Protein AF-A0A527UVZ0-F1 (afdb_monomer)

Radius of gyration: 15.55 Å; Cα contacts (8 Å, |Δi|>4): 105; chains: 1; bounding box: 36×34×33 Å

Mean predicted aligned error: 5.07 Å

Solvent-accessible surface area (backbone atoms only — not comparable to full-atom values): 5237 Å² total; per-residue (Å²): 130,90,74,94,64,99,65,81,86,82,59,96,93,58,85,87,75,86,86,78,51,62,47,51,31,37,39,38,38,40,97,91,44,69,43,31,26,38,82,86,66,50,80,40,35,81,82,39,46,69,60,42,55,56,61,67,70,53,97,64,79,60,50,78,47,80,48,68,52,62,46,62,46,99,86,68,44,62,53,123

Structure (mmCIF, N/CA/C/O backbone):
data_AF-A0A527UVZ0-F1
#
_entry.id   AF-A0A527UVZ0-F1
#
loop_
_atom_site.group_PDB
_atom_site.id
_atom_site.type_symbol
_atom_site.label_atom_id
_atom_site.label_alt_id
_atom_site.label_comp_id
_atom_site.label_asym_id
_atom_site.label_entity_id
_atom_site.label_seq_id
_atom_site.pdbx_PDB_ins_code
_atom_site.Cartn_x
_atom_site.Cartn_y
_atom_site.Cartn_z
_atom_site.occupancy
_atom_site.B_iso_or_equiv
_atom_site.auth_seq_id
_atom_site.auth_comp_id
_atom_site.auth_asym_id
_atom_site.auth_atom_id
_atom_site.pdbx_PDB_model_num
ATOM 1 N N . MET A 1 1 ? 20.724 -15.192 -2.315 1.00 43.62 1 MET A N 1
ATOM 2 C CA . MET A 1 1 ? 20.628 -13.955 -3.123 1.00 43.62 1 MET A CA 1
ATOM 3 C C . MET A 1 1 ? 20.286 -14.342 -4.551 1.00 43.62 1 MET A C 1
ATOM 5 O O . MET A 1 1 ? 20.710 -15.421 -4.947 1.00 43.62 1 MET A O 1
ATOM 9 N N . PRO A 1 2 ? 19.528 -13.523 -5.299 1.00 65.81 2 PRO A N 1
ATOM 10 C CA . PRO A 1 2 ? 19.336 -13.756 -6.727 1.00 65.81 2 PRO A CA 1
ATOM 11 C C . PRO A 1 2 ? 20.685 -13.656 -7.454 1.00 65.81 2 PRO A C 1
ATOM 13 O O . PRO A 1 2 ? 21.479 -12.761 -7.165 1.00 65.81 2 PRO A O 1
ATOM 16 N N . THR A 1 3 ? 20.944 -14.584 -8.373 1.00 79.25 3 THR A N 1
ATOM 17 C CA . THR A 1 3 ? 22.149 -14.593 -9.213 1.00 79.25 3 THR A CA 1
ATOM 18 C C . THR A 1 3 ? 21.801 -13.991 -10.566 1.00 79.25 3 THR A C 1
ATOM 20 O O . THR A 1 3 ? 20.793 -14.368 -11.164 1.00 79.25 3 THR A O 1
ATOM 23 N N . LEU A 1 4 ? 22.617 -13.052 -11.051 1.00 85.62 4 LEU A N 1
ATOM 24 C CA . LEU A 1 4 ? 22.411 -12.449 -12.365 1.00 85.62 4 LEU A CA 1
ATOM 25 C C . LEU A 1 4 ? 22.578 -13.514 -13.457 1.00 85.62 4 LEU A C 1
ATOM 27 O O . LEU A 1 4 ? 23.620 -14.159 -13.552 1.00 85.62 4 LEU A O 1
ATOM 31 N N . VAL A 1 5 ? 21.545 -13.677 -14.279 1.00 88.50 5 VAL A N 1
ATOM 32 C CA . VAL A 1 5 ? 21.496 -14.614 -15.407 1.00 88.50 5 VAL A CA 1
ATOM 33 C C . VAL A 1 5 ? 21.038 -13.884 -16.666 1.00 88.50 5 VAL A C 1
ATOM 35 O O . VAL A 1 5 ? 20.394 -12.841 -16.588 1.00 88.50 5 VAL A O 1
ATOM 38 N N . ALA A 1 6 ? 21.360 -14.433 -17.839 1.00 91.38 6 ALA A N 1
ATOM 39 C CA . ALA A 1 6 ? 21.065 -13.789 -19.122 1.00 91.38 6 ALA A CA 1
ATOM 40 C C . ALA A 1 6 ? 19.563 -13.716 -19.451 1.00 91.38 6 ALA A C 1
ATOM 42 O O . ALA A 1 6 ? 19.139 -12.833 -20.193 1.00 91.38 6 ALA A O 1
ATOM 43 N N . LYS A 1 7 ? 18.765 -14.662 -18.945 1.00 89.06 7 LYS A N 1
ATOM 44 C CA . LYS A 1 7 ? 17.316 -14.726 -19.162 1.00 89.06 7 LYS A CA 1
ATOM 45 C C . LYS A 1 7 ? 16.618 -15.184 -17.884 1.00 89.06 7 LYS A C 1
ATOM 47 O O . LYS A 1 7 ? 17.187 -16.016 -17.173 1.00 89.06 7 LYS A O 1
ATOM 52 N N . PRO A 1 8 ? 15.406 -14.680 -17.598 1.00 87.31 8 PRO A N 1
ATOM 53 C CA . PRO A 1 8 ? 14.612 -15.192 -16.493 1.00 87.31 8 PRO A CA 1
ATOM 54 C C . PRO A 1 8 ? 14.287 -16.682 -16.706 1.00 87.31 8 PRO A C 1
ATOM 56 O O . PRO A 1 8 ? 14.219 -17.139 -17.854 1.00 87.31 8 PRO A O 1
ATOM 59 N N . PRO A 1 9 ? 14.094 -17.449 -15.620 1.00 89.56 9 PRO A N 1
ATOM 60 C CA . PRO A 1 9 ? 13.705 -18.853 -15.708 1.00 89.56 9 PRO A CA 1
ATOM 61 C C . PRO A 1 9 ? 12.350 -19.016 -16.416 1.00 89.56 9 PRO A C 1
ATOM 63 O O . PRO A 1 9 ? 11.523 -18.106 -16.397 1.00 89.56 9 PRO A O 1
ATOM 66 N N . GLN A 1 10 ? 12.139 -20.168 -17.056 1.00 90.69 10 GLN A N 1
ATOM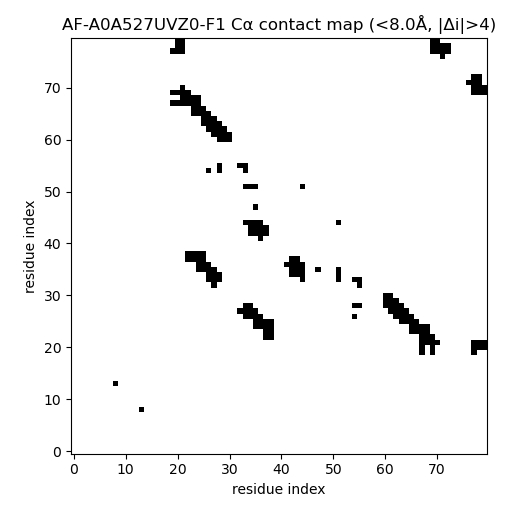 67 C CA . GLN A 1 10 ? 10.950 -20.483 -17.860 1.00 90.69 10 GLN A CA 1
ATOM 68 C C . GLN A 1 10 ? 10.187 -21.693 -17.296 1.00 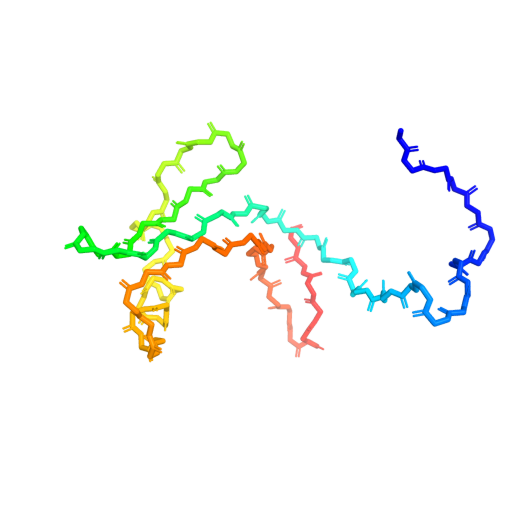90.69 10 GLN A C 1
ATOM 70 O O . GLN A 1 10 ? 10.735 -22.462 -16.506 1.00 90.69 10 GLN A O 1
ATOM 75 N N . GLY A 1 11 ? 8.952 -21.885 -17.770 1.00 92.88 11 GLY A N 1
ATOM 76 C CA . GLY A 1 11 ? 8.087 -23.024 -17.446 1.00 92.88 11 GLY A CA 1
ATOM 77 C C . GLY A 1 11 ? 6.989 -22.688 -16.436 1.00 92.88 11 GLY A C 1
ATOM 78 O O . GLY A 1 11 ? 7.049 -21.667 -15.758 1.00 92.88 11 GLY A O 1
ATOM 79 N N . ASP A 1 12 ? 6.008 -23.582 -16.319 1.00 93.06 12 ASP A N 1
ATOM 80 C CA . ASP A 1 12 ? 4.747 -23.349 -15.590 1.00 93.06 12 ASP A CA 1
ATOM 81 C C . ASP A 1 12 ? 4.909 -23.177 -14.068 1.00 93.06 12 ASP A C 1
ATOM 83 O O . ASP A 1 12 ? 3.974 -22.788 -13.376 1.00 93.06 12 ASP A O 1
ATOM 87 N N . GLY A 1 13 ? 6.098 -23.456 -13.528 1.00 93.69 13 GLY A N 1
ATOM 88 C CA . GLY A 1 13 ? 6.432 -23.226 -12.120 1.00 93.69 13 GLY A CA 1
ATOM 89 C C . GLY A 1 13 ? 6.875 -21.796 -11.795 1.00 93.69 13 GLY A C 1
ATOM 90 O O . GLY A 1 1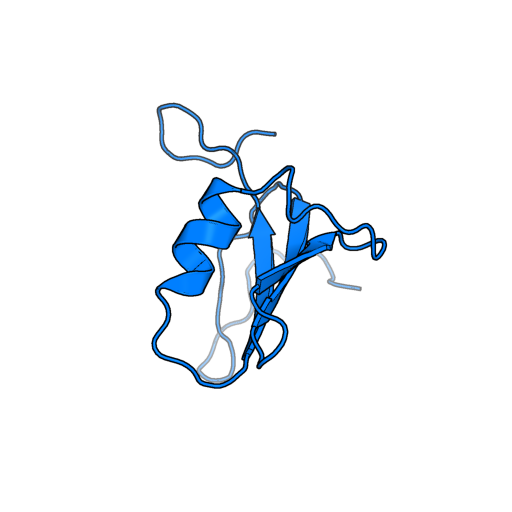3 ? 7.263 -21.544 -10.656 1.00 93.69 13 GLY A O 1
ATOM 91 N N . TRP A 1 14 ? 6.877 -20.882 -12.771 1.00 91.94 14 TRP A N 1
ATOM 92 C CA . TRP A 1 14 ? 7.377 -19.517 -12.610 1.00 91.94 14 TRP A CA 1
ATOM 93 C C . TRP A 1 14 ? 6.328 -18.470 -12.975 1.00 91.94 14 TRP A C 1
ATOM 95 O O . TRP A 1 14 ? 5.731 -18.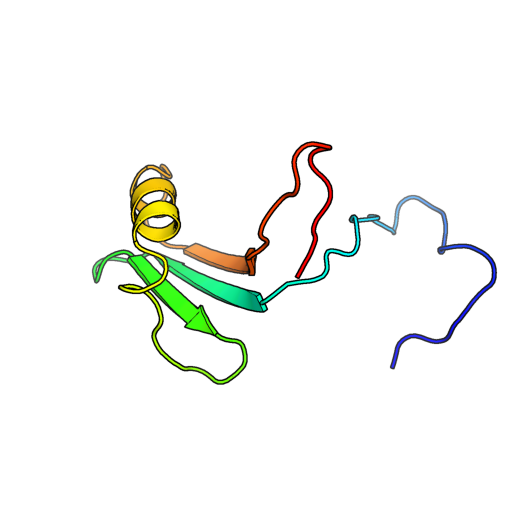520 -14.047 1.00 91.94 14 TRP A O 1
ATOM 105 N N . THR A 1 15 ? 6.203 -17.464 -12.111 1.00 91.94 15 THR A N 1
ATOM 106 C CA . THR A 1 15 ? 5.491 -16.212 -12.390 1.00 91.94 15 THR A CA 1
ATOM 107 C C . THR A 1 15 ? 6.512 -15.083 -12.483 1.00 91.94 15 THR A C 1
ATOM 109 O O . THR A 1 15 ? 7.433 -15.008 -11.664 1.00 91.94 15 THR A O 1
ATOM 112 N N . HIS A 1 16 ? 6.364 -14.204 -13.475 1.00 89.12 16 HIS A N 1
ATOM 113 C CA . HIS A 1 16 ? 7.233 -13.043 -13.669 1.00 89.12 16 HIS A CA 1
ATOM 114 C C . HIS A 1 16 ? 6.469 -11.763 -13.363 1.00 89.12 16 HIS A C 1
ATOM 116 O O . HIS A 1 16 ? 5.419 -11.504 -13.946 1.00 89.12 16 HIS A O 1
ATOM 122 N N . GLU A 1 17 ? 7.037 -10.940 -12.491 1.00 88.69 17 GLU A N 1
ATOM 123 C CA . GLU A 1 17 ? 6.502 -9.627 -12.141 1.00 88.69 17 GLU A CA 1
ATOM 124 C C . GLU A 1 17 ? 7.495 -8.536 -12.541 1.00 88.69 17 GLU A C 1
ATOM 126 O O . GLU A 1 17 ? 8.714 -8.748 -12.555 1.00 88.69 17 GLU A O 1
ATOM 131 N N . ALA A 1 18 ? 6.973 -7.359 -12.887 1.00 86.31 18 ALA A N 1
ATOM 132 C CA . ALA A 1 18 ? 7.808 -6.206 -13.180 1.00 86.31 18 ALA A CA 1
ATOM 133 C C . ALA A 1 18 ? 8.572 -5.789 -11.918 1.00 86.31 18 ALA A C 1
ATOM 135 O O . ALA A 1 18 ? 7.992 -5.621 -10.845 1.00 86.31 18 ALA A O 1
ATOM 136 N N . LYS A 1 19 ? 9.886 -5.586 -12.049 1.00 84.00 19 LYS A N 1
ATOM 137 C CA . LYS A 1 19 ? 10.668 -4.996 -10.968 1.00 84.00 19 LYS A CA 1
ATOM 138 C C . LYS A 1 19 ? 10.419 -3.491 -10.956 1.00 84.00 19 LYS A C 1
ATOM 140 O O . LYS A 1 19 ? 10.917 -2.780 -11.824 1.00 84.00 19 LYS A O 1
ATOM 145 N N . PHE A 1 20 ? 9.731 -3.022 -9.929 1.00 85.69 20 PHE A N 1
ATOM 146 C CA . PHE A 1 20 ? 9.607 -1.600 -9.648 1.00 85.69 20 PHE A CA 1
ATOM 147 C C . PHE A 1 20 ? 10.824 -1.065 -8.876 1.00 85.69 20 PHE A C 1
ATOM 149 O O . PHE A 1 20 ? 11.566 -1.824 -8.234 1.00 85.69 20 PHE A O 1
ATOM 156 N N . ASP A 1 21 ? 11.055 0.243 -8.980 1.00 84.06 21 ASP A N 1
ATOM 157 C CA . ASP A 1 21 ? 11.963 0.981 -8.101 1.00 84.06 21 ASP A CA 1
ATOM 158 C C . ASP A 1 21 ? 11.141 1.953 -7.253 1.00 84.06 21 ASP A C 1
ATOM 160 O O . ASP A 1 21 ? 10.458 2.829 -7.783 1.00 84.06 21 ASP A O 1
ATOM 164 N N . GLY A 1 22 ? 11.107 1.722 -5.944 1.00 89.31 22 GLY A N 1
ATOM 165 C CA . GLY A 1 22 ? 10.219 2.439 -5.042 1.00 89.31 22 GLY A CA 1
ATOM 166 C C . GLY A 1 22 ? 10.459 2.102 -3.577 1.00 89.31 22 GLY A C 1
ATOM 167 O O . GLY A 1 22 ? 11.573 1.772 -3.160 1.00 89.31 22 GLY A O 1
ATOM 168 N N . TYR A 1 23 ? 9.401 2.221 -2.773 1.00 91.75 23 TYR A N 1
ATOM 169 C CA . TYR A 1 23 ? 9.432 1.863 -1.361 1.00 91.75 23 TYR A CA 1
ATOM 170 C C . TYR A 1 23 ? 8.587 0.627 -1.075 1.00 91.75 23 TYR A C 1
ATOM 172 O O . TYR A 1 23 ? 7.357 0.711 -0.967 1.00 91.75 23 TYR A O 1
ATOM 180 N N . ARG A 1 24 ? 9.262 -0.502 -0.833 1.00 95.06 24 ARG A N 1
ATOM 181 C CA . ARG A 1 24 ? 8.619 -1.702 -0.291 1.00 95.06 24 ARG A CA 1
ATOM 182 C C . ARG A 1 24 ? 7.820 -1.377 0.963 1.00 95.06 24 ARG A C 1
ATOM 184 O O . ARG A 1 24 ? 8.372 -0.903 1.968 1.00 95.06 24 ARG A O 1
ATOM 191 N N . SER A 1 25 ? 6.537 -1.694 0.896 1.00 96.88 25 SER A N 1
ATOM 192 C CA . SER A 1 25 ? 5.552 -1.386 1.916 1.00 96.88 25 SER A CA 1
ATOM 193 C C . SER A 1 25 ? 4.602 -2.560 2.123 1.00 96.88 25 SER A C 1
ATOM 195 O O . SER A 1 25 ? 4.228 -3.254 1.182 1.00 96.88 25 SER A O 1
ATOM 197 N N . GLN A 1 26 ? 4.192 -2.752 3.371 1.00 98.25 26 GLN A N 1
ATOM 198 C CA . GLN A 1 26 ? 3.200 -3.737 3.768 1.00 98.25 26 GLN A CA 1
ATOM 199 C C . GLN A 1 26 ? 1.918 -3.025 4.190 1.00 98.25 26 GLN A C 1
ATOM 201 O O . GLN A 1 26 ? 1.953 -2.151 5.056 1.00 98.25 26 GLN A O 1
ATOM 206 N N . ILE A 1 27 ? 0.793 -3.414 3.602 1.00 98.50 27 ILE A N 1
ATOM 207 C CA . ILE A 1 27 ? -0.541 -2.931 3.954 1.00 98.50 27 ILE A CA 1
ATOM 208 C C . ILE A 1 27 ? -1.216 -3.999 4.810 1.00 98.50 27 ILE A C 1
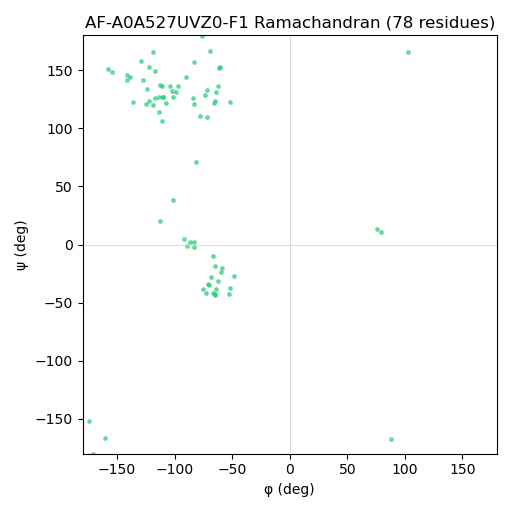ATOM 210 O O . ILE A 1 27 ? -1.286 -5.160 4.413 1.00 98.50 27 ILE A O 1
ATOM 214 N N . ILE A 1 28 ? -1.714 -3.601 5.976 1.00 98.44 28 ILE A N 1
ATOM 215 C CA . ILE A 1 28 ? -2.474 -4.453 6.890 1.00 98.44 28 ILE A CA 1
ATOM 216 C C . ILE A 1 28 ? -3.903 -3.927 6.949 1.00 98.44 28 ILE A C 1
ATOM 218 O O . ILE A 1 28 ? -4.114 -2.742 7.216 1.00 98.44 28 ILE A O 1
ATOM 222 N N . ILE A 1 29 ? -4.862 -4.817 6.712 1.00 98.56 29 ILE A N 1
ATOM 223 C CA . ILE A 1 29 ? -6.302 -4.570 6.787 1.00 98.56 29 ILE A CA 1
ATOM 224 C C . ILE A 1 29 ? -6.873 -5.556 7.803 1.00 98.56 29 ILE A C 1
ATOM 226 O O . ILE A 1 29 ? -6.670 -6.760 7.664 1.00 98.56 29 ILE A O 1
ATOM 230 N N . ASP A 1 30 ? -7.548 -5.055 8.831 1.00 97.88 30 ASP A N 1
ATOM 231 C CA . ASP A 1 30 ? -8.286 -5.845 9.820 1.00 97.88 30 ASP A CA 1
ATOM 232 C C . ASP A 1 30 ? -9.321 -4.957 10.545 1.00 97.88 30 ASP A C 1
ATOM 234 O O . ASP A 1 30 ? -9.588 -3.824 10.133 1.00 97.88 30 ASP A O 1
ATOM 238 N N . ALA A 1 31 ? -9.877 -5.439 11.663 1.00 96.19 31 ALA A N 1
ATOM 239 C CA . ALA A 1 31 ? -10.822 -4.693 12.501 1.00 96.19 31 ALA A CA 1
ATOM 240 C C . ALA A 1 31 ? -10.270 -3.362 13.061 1.00 96.19 31 ALA A C 1
ATOM 242 O O . ALA A 1 31 ? -11.046 -2.489 13.445 1.00 96.19 31 ALA A O 1
ATOM 243 N N . GLY A 1 32 ? -8.945 -3.186 13.111 1.00 95.00 32 GLY A N 1
ATOM 244 C CA . GLY A 1 32 ? -8.278 -1.934 13.475 1.00 95.00 32 GLY A CA 1
ATOM 245 C C . GLY A 1 32 ? -8.147 -0.942 12.313 1.00 95.00 32 GLY A C 1
ATOM 246 O O . GLY A 1 32 ? -7.643 0.165 12.508 1.00 95.00 32 GLY A O 1
ATOM 247 N N . GLY A 1 33 ? -8.600 -1.315 11.115 1.00 96.50 33 GLY A N 1
ATOM 248 C CA . GLY A 1 33 ? -8.526 -0.518 9.899 1.00 96.50 33 GLY A CA 1
ATOM 249 C C . GLY A 1 33 ? -7.223 -0.714 9.121 1.00 96.50 33 GLY A C 1
ATOM 250 O O . GLY A 1 33 ? -6.443 -1.634 9.363 1.00 96.50 33 GLY A O 1
ATOM 251 N N . VAL A 1 34 ? -6.996 0.179 8.156 1.00 98.38 34 VAL A N 1
ATOM 252 C CA . VAL A 1 34 ? -5.834 0.121 7.261 1.00 98.38 34 VAL A CA 1
ATOM 253 C C . VAL A 1 34 ? -4.615 0.778 7.898 1.00 98.38 34 VAL A C 1
ATOM 255 O O . VAL A 1 34 ? -4.674 1.953 8.266 1.00 98.38 34 VAL A O 1
ATOM 258 N N . ARG A 1 35 ? -3.503 0.040 7.958 1.00 98.31 35 ARG A N 1
ATOM 259 C CA . ARG A 1 35 ? -2.172 0.535 8.346 1.00 98.31 35 ARG A CA 1
ATOM 260 C C . ARG A 1 35 ? -1.144 0.171 7.284 1.00 98.31 35 ARG A C 1
ATOM 262 O O . ARG A 1 35 ? -1.205 -0.922 6.727 1.00 98.31 35 ARG A O 1
ATOM 269 N N . ILE A 1 36 ? -0.204 1.071 7.009 1.00 98.50 36 ILE A N 1
ATOM 270 C CA . ILE A 1 36 ? 0.841 0.867 6.002 1.00 98.50 36 ILE A CA 1
ATOM 271 C C . ILE A 1 36 ? 2.216 1.052 6.634 1.00 98.50 36 ILE A C 1
ATOM 273 O O . ILE A 1 36 ? 2.543 2.126 7.140 1.00 98.50 36 ILE A O 1
ATOM 277 N N . PHE A 1 37 ? 3.034 0.006 6.564 1.00 98.31 37 PHE A N 1
ATOM 278 C CA . PHE A 1 37 ? 4.370 -0.035 7.141 1.00 98.31 37 PHE A CA 1
ATOM 279 C C . PHE A 1 37 ? 5.437 -0.098 6.055 1.00 98.31 37 PHE A C 1
ATOM 281 O O . PHE A 1 37 ? 5.327 -0.858 5.099 1.00 98.31 37 PHE A O 1
ATOM 288 N N . THR A 1 38 ? 6.514 0.663 6.224 1.00 96.88 38 THR A N 1
ATOM 289 C CA . THR A 1 38 ? 7.713 0.526 5.381 1.00 96.88 38 THR A CA 1
ATOM 290 C C . THR A 1 38 ? 8.441 -0.790 5.665 1.00 96.88 38 THR A C 1
ATOM 292 O O . THR A 1 38 ? 8.272 -1.388 6.728 1.00 96.88 38 THR A O 1
ATOM 295 N N . ARG A 1 39 ? 9.385 -1.180 4.799 1.00 94.81 39 ARG A N 1
ATOM 296 C CA . ARG A 1 39 ? 10.323 -2.295 5.054 1.00 94.81 39 ARG A CA 1
ATOM 297 C C . ARG A 1 39 ? 11.014 -2.258 6.430 1.00 94.81 39 ARG A C 1
ATOM 299 O O . ARG A 1 39 ? 11.420 -3.302 6.930 1.00 94.81 39 ARG A O 1
ATOM 306 N N . ARG A 1 40 ? 11.195 -1.073 7.030 1.00 95.44 40 ARG A N 1
ATOM 307 C CA . ARG A 1 40 ? 11.822 -0.897 8.357 1.00 95.44 40 ARG A CA 1
ATOM 308 C C . ARG A 1 40 ? 10.815 -0.885 9.517 1.00 95.44 40 ARG A C 1
ATOM 310 O O . ARG A 1 40 ? 11.216 -0.630 10.645 1.00 95.44 40 ARG A O 1
ATOM 317 N N . GLY A 1 41 ? 9.531 -1.124 9.252 1.00 96.06 41 GLY A N 1
ATOM 318 C CA . GLY A 1 41 ? 8.470 -1.135 10.262 1.00 96.06 41 GLY A CA 1
ATOM 319 C C . GLY A 1 41 ? 7.970 0.250 10.680 1.00 96.06 41 GLY A C 1
ATOM 320 O O . GLY A 1 41 ? 7.239 0.360 11.657 1.00 96.06 41 GLY A O 1
ATOM 321 N N . LEU A 1 42 ? 8.347 1.319 9.968 1.00 97.62 42 LEU A N 1
ATOM 322 C CA . LEU A 1 42 ? 7.796 2.654 10.227 1.00 97.62 42 LEU A CA 1
ATOM 323 C C . LEU A 1 42 ? 6.358 2.733 9.717 1.00 97.62 42 LEU A C 1
ATOM 325 O O . LEU A 1 42 ? 6.131 2.436 8.543 1.00 97.62 42 LEU A O 1
ATOM 329 N N . ASP A 1 43 ? 5.438 3.184 10.569 1.00 97.81 43 ASP A N 1
ATOM 330 C CA . ASP A 1 43 ? 4.055 3.476 10.187 1.00 97.81 43 ASP A CA 1
ATOM 331 C C . ASP A 1 43 ? 4.004 4.752 9.335 1.00 97.81 43 ASP A C 1
ATOM 333 O O . ASP A 1 43 ? 4.260 5.861 9.815 1.00 97.81 43 ASP A O 1
ATOM 337 N N . TRP A 1 44 ? 3.710 4.580 8.048 1.00 97.94 44 TRP A N 1
ATOM 338 C CA . TRP A 1 44 ? 3.578 5.643 7.053 1.00 97.94 44 TRP A CA 1
ATOM 339 C C . TRP A 1 44 ? 2.140 5.787 6.547 1.00 97.94 44 TRP A C 1
ATOM 341 O O . TRP A 1 44 ? 1.909 6.417 5.515 1.00 97.94 44 TRP A O 1
ATOM 351 N N . THR A 1 45 ? 1.154 5.288 7.295 1.00 97.88 45 THR A N 1
ATOM 352 C CA . THR A 1 45 ? -0.269 5.349 6.923 1.00 97.88 45 THR A CA 1
ATOM 353 C C . THR A 1 45 ? -0.719 6.773 6.585 1.00 97.88 45 THR A C 1
ATOM 355 O O . THR A 1 45 ? -1.397 6.993 5.585 1.00 97.88 45 THR A O 1
ATOM 358 N N . SER A 1 46 ? -0.293 7.770 7.370 1.00 97.25 46 SER A N 1
ATOM 359 C CA . SER A 1 46 ? -0.628 9.182 7.129 1.00 97.25 46 SER A CA 1
ATOM 360 C C . SER A 1 46 ? 0.073 9.773 5.903 1.00 97.25 46 SER A C 1
ATOM 362 O O . SER A 1 46 ? -0.508 10.597 5.196 1.00 97.25 46 SER A O 1
ATOM 364 N N . LYS A 1 47 ? 1.308 9.341 5.618 1.00 96.12 47 LYS A N 1
ATOM 365 C CA . LYS A 1 47 ? 2.057 9.760 4.424 1.00 96.12 47 LYS A CA 1
ATOM 366 C C . LYS A 1 47 ? 1.455 9.172 3.152 1.00 96.12 47 LYS A C 1
ATOM 368 O O . LYS A 1 47 ? 1.427 9.841 2.126 1.00 96.12 47 LYS A O 1
ATOM 373 N N . TYR A 1 48 ? 0.926 7.956 3.241 1.00 96.31 48 TYR A N 1
ATOM 374 C CA . TYR A 1 48 ? 0.297 7.220 2.148 1.00 96.31 48 TYR A CA 1
ATOM 375 C C . TYR A 1 48 ? -1.232 7.274 2.205 1.00 96.31 48 TYR A C 1
ATOM 377 O O . TYR A 1 48 ? -1.902 6.293 1.892 1.00 96.31 48 TYR A O 1
ATOM 385 N N . ARG A 1 49 ? -1.801 8.426 2.587 1.00 96.69 49 ARG A N 1
ATOM 386 C CA . ARG A 1 49 ? -3.252 8.591 2.791 1.00 96.69 49 ARG A CA 1
ATOM 387 C C . ARG A 1 49 ? -4.100 8.121 1.599 1.00 96.69 49 ARG A C 1
ATOM 389 O O . ARG A 1 49 ? -5.148 7.524 1.813 1.00 96.69 49 ARG A O 1
ATOM 396 N N . ASP A 1 50 ? -3.635 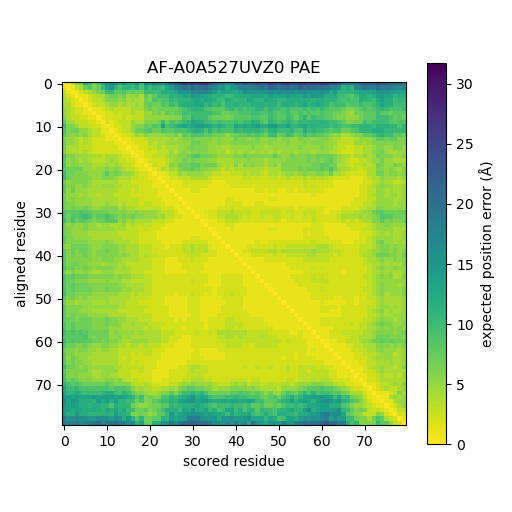8.352 0.369 1.00 96.56 50 ASP A N 1
ATOM 397 C CA . ASP A 1 50 ? -4.387 8.030 -0.848 1.00 96.56 50 ASP A CA 1
ATOM 398 C C . ASP A 1 50 ? -4.364 6.509 -1.108 1.00 96.56 50 ASP A C 1
ATOM 400 O O . ASP A 1 50 ? -5.393 5.912 -1.418 1.00 96.56 50 ASP A O 1
ATOM 404 N N . VAL A 1 51 ? -3.228 5.848 -0.844 1.00 96.69 51 VAL A N 1
ATOM 405 C CA . VAL A 1 51 ? -3.107 4.376 -0.869 1.00 96.69 51 VAL A CA 1
ATOM 406 C C . VAL A 1 51 ? -3.939 3.747 0.248 1.00 96.69 51 VAL A C 1
ATOM 408 O O . VAL A 1 51 ? -4.636 2.763 0.023 1.00 96.69 51 VAL A O 1
ATOM 411 N N . ALA A 1 52 ? -3.915 4.329 1.449 1.00 97.50 52 ALA A N 1
ATOM 412 C CA . ALA A 1 52 ? -4.715 3.852 2.569 1.00 97.50 52 ALA A CA 1
ATOM 413 C C . ALA A 1 52 ? -6.220 3.987 2.288 1.00 97.50 52 ALA A C 1
ATOM 415 O O . ALA A 1 52 ? -6.991 3.102 2.651 1.00 97.50 52 ALA A O 1
ATOM 416 N N . ALA A 1 53 ? -6.643 5.069 1.627 1.00 97.69 53 ALA A N 1
ATOM 417 C CA . ALA A 1 53 ? -8.023 5.257 1.195 1.00 97.69 53 ALA A CA 1
ATOM 418 C C . ALA A 1 53 ? -8.439 4.211 0.151 1.00 97.69 53 ALA A C 1
ATOM 420 O O . ALA A 1 53 ? -9.508 3.628 0.295 1.00 97.69 53 ALA A O 1
ATOM 421 N N . ALA A 1 54 ? -7.585 3.919 -0.834 1.00 97.69 54 ALA A N 1
ATOM 422 C CA . ALA A 1 54 ? -7.840 2.871 -1.821 1.00 97.69 54 ALA A CA 1
ATOM 423 C C . ALA A 1 54 ? -7.891 1.470 -1.186 1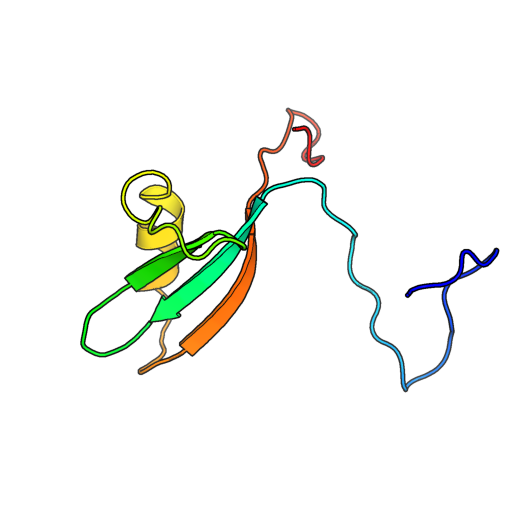.00 97.69 54 ALA A C 1
ATOM 425 O O . ALA A 1 54 ? -8.793 0.689 -1.464 1.00 97.69 54 ALA A O 1
ATOM 426 N N . ALA A 1 55 ? -6.977 1.153 -0.268 1.00 97.44 55 ALA A N 1
ATOM 427 C CA . ALA A 1 55 ? -6.978 -0.136 0.423 1.00 97.44 55 ALA A CA 1
ATOM 428 C C . ALA A 1 55 ? -8.255 -0.361 1.254 1.00 97.44 55 ALA A C 1
ATOM 430 O O . ALA A 1 55 ? -8.723 -1.491 1.357 1.00 97.44 55 ALA A O 1
ATOM 431 N N . LYS A 1 56 ? -8.863 0.704 1.797 1.00 96.56 56 LYS A N 1
ATOM 432 C CA . LYS A 1 56 ? -10.148 0.621 2.518 1.00 96.56 56 LYS A CA 1
ATOM 433 C C . LYS A 1 56 ? -11.327 0.208 1.635 1.00 96.56 56 LYS A C 1
ATOM 435 O O . LYS A 1 56 ? -12.350 -0.177 2.186 1.00 96.56 56 LYS A O 1
ATOM 440 N N . THR A 1 57 ? -11.226 0.323 0.309 1.00 97.38 57 THR A N 1
ATOM 441 C CA . THR A 1 57 ? -12.319 -0.053 -0.604 1.00 97.38 57 THR A CA 1
ATOM 442 C C . THR A 1 57 ? -12.257 -1.515 -1.040 1.00 97.38 57 THR A C 1
ATOM 444 O O . THR A 1 57 ? -13.096 -1.937 -1.830 1.00 97.38 57 THR A O 1
ATOM 447 N N . LEU A 1 58 ? -11.253 -2.276 -0.593 1.00 97.25 58 LEU A N 1
ATOM 448 C CA . LEU A 1 58 ? -11.151 -3.702 -0.885 1.00 97.25 58 LEU A CA 1
ATOM 449 C C . LEU A 1 58 ? -12.214 -4.476 -0.098 1.00 97.25 58 LEU A C 1
ATOM 451 O O . LEU A 1 58 ? -12.361 -4.284 1.106 1.00 97.25 58 LEU A O 1
ATOM 455 N N . ASP A 1 59 ? -12.924 -5.373 -0.781 1.00 97.00 59 ASP A N 1
ATOM 456 C CA . ASP A 1 59 ? -13.962 -6.223 -0.189 1.00 97.00 59 ASP A CA 1
ATOM 457 C C . ASP A 1 59 ? -13.336 -7.439 0.516 1.00 97.00 59 ASP A C 1
ATOM 459 O O . ASP A 1 59 ? -13.344 -8.560 0.008 1.00 97.00 59 ASP A O 1
ATOM 463 N N . VAL A 1 60 ? -12.680 -7.188 1.654 1.00 97.31 60 VAL A N 1
ATOM 464 C CA . VAL A 1 60 ? -11.994 -8.202 2.469 1.00 97.31 60 VAL A CA 1
ATOM 465 C C . VAL A 1 60 ? -12.185 -7.929 3.961 1.00 97.31 60 VAL A C 1
ATOM 467 O O . VAL A 1 60 ? -12.123 -6.785 4.404 1.00 97.31 60 VAL A O 1
ATOM 470 N N . GLU A 1 61 ? -12.359 -8.983 4.763 1.00 96.69 61 GLU A N 1
ATOM 471 C CA . GLU A 1 61 ? -12.416 -8.855 6.230 1.00 96.69 61 GLU A CA 1
ATOM 472 C C . GLU A 1 61 ? -11.038 -8.555 6.836 1.00 96.69 61 GLU A C 1
ATOM 474 O O . GLU A 1 61 ? -10.903 -7.743 7.752 1.00 96.69 61 GLU A O 1
ATOM 479 N N . SER A 1 62 ? -10.000 -9.228 6.332 1.00 97.81 62 SER A N 1
ATOM 480 C CA . SER A 1 62 ? -8.616 -8.981 6.720 1.00 97.81 62 SER A CA 1
ATOM 481 C C . SER A 1 62 ? -7.641 -9.396 5.621 1.00 97.81 62 SER A C 1
ATOM 483 O O . SER A 1 62 ? -7.905 -10.326 4.859 1.00 97.81 62 SER A O 1
ATOM 485 N N . ALA A 1 63 ? -6.514 -8.692 5.526 1.00 98.12 63 ALA A N 1
ATOM 486 C CA . ALA A 1 63 ? -5.460 -8.978 4.561 1.00 98.12 63 ALA A CA 1
ATOM 487 C C . ALA A 1 63 ? -4.107 -8.412 5.013 1.00 98.12 63 ALA A C 1
ATOM 489 O O . ALA A 1 63 ? -4.035 -7.370 5.669 1.00 98.12 63 ALA A O 1
ATOM 490 N N . ILE A 1 64 ? -3.030 -9.074 4.587 1.00 97.88 64 ILE A N 1
ATOM 491 C CA . ILE A 1 64 ? -1.677 -8.514 4.563 1.00 97.88 64 ILE A CA 1
ATOM 492 C C . ILE A 1 64 ? -1.219 -8.522 3.108 1.00 97.88 64 ILE A C 1
ATOM 494 O O . ILE A 1 64 ? -1.154 -9.581 2.487 1.00 97.88 64 ILE A O 1
ATOM 498 N N . ILE A 1 65 ? -0.906 -7.346 2.574 1.00 97.75 65 ILE A N 1
ATOM 499 C CA . ILE A 1 65 ? -0.485 -7.154 1.185 1.00 97.75 65 ILE A CA 1
ATOM 500 C C . ILE A 1 65 ? 0.941 -6.602 1.202 1.00 97.75 65 ILE A C 1
ATOM 502 O O . ILE A 1 65 ? 1.201 -5.599 1.864 1.00 97.75 65 ILE A O 1
ATOM 506 N N . ASP A 1 66 ? 1.864 -7.255 0.499 1.00 96.25 66 ASP A N 1
ATOM 507 C CA . ASP A 1 66 ? 3.239 -6.779 0.287 1.00 96.25 66 ASP A CA 1
ATOM 508 C C . ASP A 1 66 ? 3.353 -6.232 -1.136 1.00 96.25 66 ASP A C 1
ATOM 510 O O . ASP A 1 66 ? 2.837 -6.833 -2.078 1.00 96.25 66 ASP A O 1
ATOM 514 N N . GLY A 1 67 ? 4.004 -5.085 -1.293 1.00 94.25 67 GLY A N 1
ATOM 515 C CA . GLY A 1 67 ? 4.158 -4.457 -2.598 1.00 94.25 67 GLY A CA 1
ATOM 516 C C . GLY A 1 67 ? 5.110 -3.272 -2.575 1.00 94.25 67 GLY A C 1
ATOM 517 O O . GLY A 1 67 ? 5.665 -2.907 -1.536 1.00 94.25 67 GLY A O 1
ATOM 518 N N . GLU A 1 68 ? 5.286 -2.658 -3.739 1.00 94.31 68 GLU A N 1
ATOM 519 C CA . GLU A 1 68 ? 6.154 -1.498 -3.916 1.00 9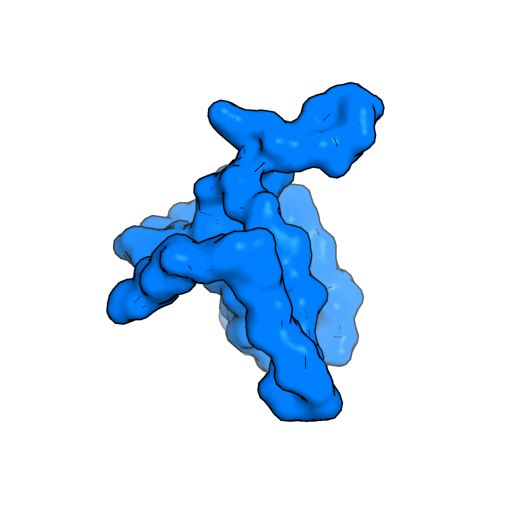4.31 68 GLU A CA 1
ATOM 520 C C . GLU A 1 68 ? 5.303 -0.241 -4.121 1.00 94.31 68 GLU A C 1
ATOM 522 O O . GLU A 1 68 ? 4.497 -0.172 -5.049 1.00 94.31 68 GLU A O 1
ATOM 527 N N . VAL A 1 69 ? 5.475 0.769 -3.264 1.00 92.75 69 VAL A N 1
ATOM 528 C CA . VAL A 1 69 ? 4.883 2.093 -3.494 1.00 92.75 69 VAL A CA 1
ATOM 529 C C . VAL A 1 69 ? 5.799 2.863 -4.434 1.00 92.75 69 VAL A C 1
ATOM 531 O O . VAL A 1 69 ? 6.967 3.088 -4.114 1.00 92.75 69 VAL A O 1
ATOM 534 N N . VAL A 1 70 ? 5.257 3.279 -5.577 1.00 91.81 70 VAL A N 1
ATOM 535 C CA . VAL A 1 70 ? 5.994 3.962 -6.645 1.00 91.81 70 VAL A CA 1
ATOM 536 C C . VAL A 1 70 ? 5.393 5.326 -6.950 1.00 91.81 70 VAL A C 1
ATOM 538 O O . VAL A 1 70 ? 4.194 5.547 -6.773 1.00 91.81 70 VAL A O 1
ATOM 541 N N . VAL A 1 71 ? 6.234 6.226 -7.449 1.00 87.12 71 VAL A N 1
ATOM 542 C CA . VAL A 1 71 ? 5.794 7.420 -8.169 1.00 87.12 71 VAL A CA 1
ATOM 543 C C . VAL A 1 71 ? 5.995 7.136 -9.650 1.00 87.12 71 VAL A C 1
ATOM 545 O O . VAL A 1 71 ? 7.030 6.608 -10.052 1.00 87.12 71 VAL A O 1
ATOM 548 N N . LEU A 1 72 ? 4.971 7.417 -10.448 1.00 83.56 72 LEU A N 1
ATOM 549 C CA . LEU A 1 72 ? 5.042 7.248 -11.891 1.00 83.56 72 LEU A CA 1
ATOM 550 C C . LEU A 1 72 ? 5.376 8.591 -12.538 1.00 83.56 72 LEU A C 1
ATOM 552 O O . LEU A 1 72 ? 4.799 9.614 -12.164 1.00 83.56 72 LEU A O 1
ATOM 556 N N . ASN A 1 73 ? 6.278 8.584 -13.515 1.00 83.88 73 ASN A N 1
ATOM 557 C CA . ASN A 1 73 ? 6.487 9.735 -14.389 1.00 83.88 73 ASN A CA 1
ATOM 558 C C . ASN A 1 73 ? 5.362 9.851 -15.438 1.00 83.88 73 ASN A C 1
ATOM 560 O O . ASN A 1 73 ? 4.455 9.020 -15.499 1.00 83.88 73 ASN A O 1
ATOM 564 N N . GLU A 1 74 ? 5.417 10.875 -16.295 1.00 83.81 74 GLU A N 1
ATOM 565 C CA . GLU A 1 74 ? 4.394 11.119 -17.329 1.00 83.81 74 GLU A CA 1
ATOM 566 C C . GLU A 1 74 ? 4.232 9.958 -18.327 1.00 83.81 74 GLU A C 1
ATOM 568 O O . GLU A 1 74 ? 3.167 9.795 -18.919 1.00 83.81 74 GLU A O 1
ATOM 573 N N . ALA A 1 75 ? 5.262 9.120 -18.490 1.00 83.44 75 ALA A N 1
ATOM 574 C CA . ALA A 1 75 ? 5.223 7.925 -19.330 1.00 83.44 75 ALA A CA 1
ATOM 575 C C . ALA A 1 75 ? 4.688 6.678 -18.594 1.00 83.44 75 ALA A C 1
ATOM 577 O O . ALA A 1 75 ? 4.655 5.594 -19.176 1.00 83.44 75 ALA A O 1
ATOM 578 N N . GLY A 1 76 ? 4.282 6.804 -17.325 1.00 76.00 76 GLY A N 1
ATOM 579 C CA . GLY A 1 76 ? 3.778 5.700 -16.506 1.00 76.00 76 GLY A CA 1
ATOM 580 C C . GLY A 1 76 ? 4.865 4.751 -15.992 1.00 76.00 76 GLY A C 1
ATOM 581 O O . GLY A 1 76 ? 4.545 3.658 -15.529 1.00 76.00 76 GLY A O 1
ATOM 582 N N . LEU A 1 77 ? 6.141 5.136 -16.082 1.00 75.38 77 LEU A N 1
ATOM 583 C CA . LEU A 1 77 ? 7.265 4.353 -15.567 1.00 75.38 77 LEU A CA 1
ATOM 584 C C . LEU A 1 77 ? 7.557 4.746 -14.118 1.00 75.38 77 LEU A C 1
ATOM 586 O O . LEU A 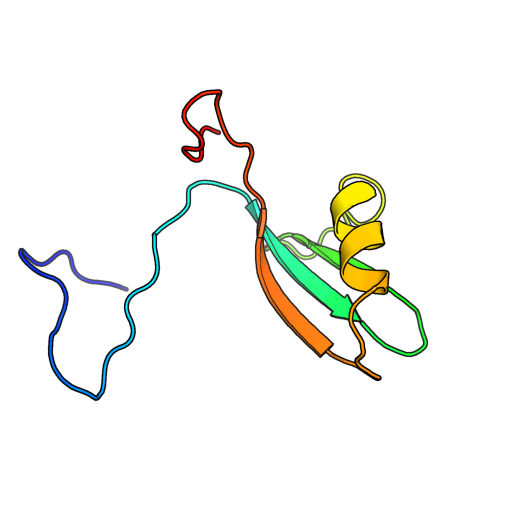1 77 ? 7.443 5.920 -13.769 1.00 75.38 77 LEU A O 1
ATOM 590 N N . SER A 1 78 ? 7.953 3.776 -13.286 1.00 71.12 78 SER A N 1
ATOM 591 C CA . SER A 1 78 ? 8.412 4.064 -11.923 1.00 71.12 78 SER A CA 1
ATOM 592 C C . SER A 1 78 ? 9.707 4.868 -11.973 1.00 71.12 78 SER A C 1
ATOM 594 O O . SER A 1 78 ? 10.689 4.394 -12.549 1.00 71.12 78 SER A O 1
ATOM 596 N N . ASP A 1 79 ? 9.694 6.050 -11.373 1.00 65.88 79 ASP A N 1
ATOM 597 C CA . ASP A 1 79 ? 10.821 6.977 -11.313 1.00 65.88 79 ASP A CA 1
ATOM 598 C C . ASP A 1 79 ? 10.905 7.518 -9.880 1.00 65.88 79 ASP A C 1
ATOM 600 O O . ASP A 1 79 ? 9.900 8.011 -9.353 1.00 65.88 79 ASP A O 1
ATOM 604 N N . PHE A 1 80 ? 12.051 7.330 -9.221 1.00 57.72 80 PHE A N 1
ATOM 605 C CA . PHE A 1 80 ? 12.226 7.553 -7.782 1.00 57.72 80 PHE A CA 1
ATOM 606 C C . PHE A 1 80 ? 13.483 8.359 -7.455 1.00 57.72 80 PHE A C 1
ATOM 608 O O . PHE A 1 80 ? 14.555 8.043 -8.016 1.00 57.72 80 PHE A O 1
#

pLDDT: mean 91.17, std 9.87, range [43.62, 98.56]

Secondary structure (DSSP, 8-state):
-PPP-SS---STT--------SEEEEEEEETTEEEEEETT--B-TTTTHHHHHHHTTS--S-EEEEEEE--B-TTS-B--

Sequence (80 aa):
MPTLVAKPPQGDGWTHEAKFDGYRSQIIIDAGGVRIFTRRGLDWTSKYRDVAAAAKTLDVESAIIDGEVVVLNEAGLSDF

Nearest PDB structures (foldseek):
  1vs0-assembly1_A  TM=8.880E-01  e=2.636E-04  Mycobacterium tuberculosis H37Rv
  6nhx-assembly1_A  TM=8.727E-01  e=5.038E-04  Mycobacterium tuberculosis
  2hiv-assembly1_A  TM=8.976E-01  e=1.219E-03  Saccharolobus solfataricus
  1vs0-assembly2_B  TM=8.839E-01  e=1.021E-03  Mycobacterium tuberculosis H37Rv
  4eq5-assembly1_A  TM=9.022E-01  e=6.339E-03  Thermococcus sibiricus MM 739

Foldseek 3Di:
DDDDDPDDDDDPVDDDDDDADAWKWKWKAAPVAIWIATPVRDTCCVVPVVVSVVVRPDPDRIDIDIDGDFDADPVRGGDD